Protein AF-A0A9E4H3H2-F1 (afdb_monomer)

pLDDT: mean 81.2, std 9.46, range [53.16, 94.19]

Foldseek 3Di:
DVVCVVVVADADPLVVVLLVCLVVVVVVVDVSSPDDSVVNVVNVVVVVVVVVVVVCCVPPVDPAQFDPDDPVVVVVVVVLVQPPPRNHPDRVVLVDPVNCPDPLNVCCVVVVVVVCSVLVVQADDDPPDPSNVVSVVVVVVVVVCCVPPPSSVSRDD

Secondary structure (DSSP, 8-state):
-HHHHHTT----HHHHHHHHHHHTTGGGT-GGG-S-GGGGHHHHHHHHHHHHHHHHHHHHT-S-S-----HHHHHHHHHTT-TTBTTBSS-GGG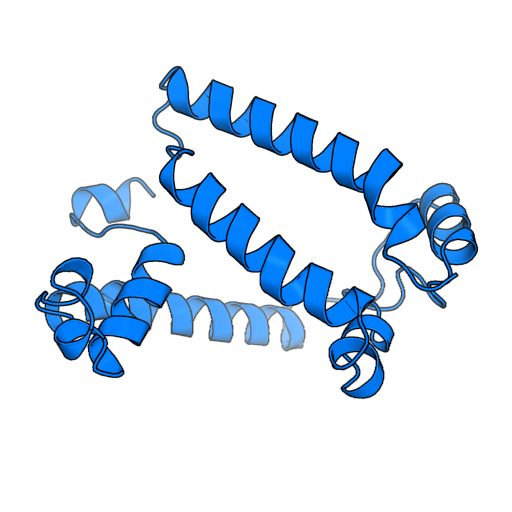GSHHHHHSHHHHIIIIIIHHHHHHHHHH----SS-HHHHHHHHHHHHHHHHIIIIIHHHHS--

Mean predicted aligned error: 8.48 Å

Sequence (157 aa):
MFLLLIFGKEFGFSANLRTMCAIGGGGQLSDFFKFDWKSQVWNLVFAVGAIMGGYIAHEYMMPSEKIALNPKTIEELENYGTHNAGDQYLPPEMFTREFLSTWQGLVIMIGGGFLIGFGTRYAGLSNLQWPSLLAVIGFFIGGLITTYFILPFLLPG

Structure (mmCIF, N/CA/C/O backbone):
data_AF-A0A9E4H3H2-F1
#
_entry.id   AF-A0A9E4H3H2-F1
#
loop_
_atom_site.group_PDB
_atom_site.id
_atom_site.type_symbol
_atom_site.label_atom_id
_atom_site.label_alt_id
_atom_site.label_comp_id
_atom_site.label_asym_id
_atom_site.label_entity_id
_atom_site.label_seq_id
_atom_site.pdbx_PDB_ins_code
_atom_site.Cartn_x
_atom_site.Cartn_y
_atom_site.Cartn_z
_atom_site.occupancy
_atom_site.B_iso_or_equiv
_atom_site.auth_seq_id
_atom_site.auth_comp_id
_atom_site.auth_asym_id
_atom_site.auth_atom_id
_atom_site.pdbx_PDB_model_num
ATOM 1 N N . MET A 1 1 ? -20.111 4.687 -1.108 1.00 56.16 1 MET A N 1
ATOM 2 C CA . MET A 1 1 ? -19.685 5.102 0.251 1.00 56.16 1 MET A CA 1
ATOM 3 C C . MET A 1 1 ? -20.829 5.653 1.095 1.00 56.16 1 MET A C 1
ATOM 5 O O . MET A 1 1 ? -20.975 5.198 2.217 1.00 56.16 1 MET A O 1
ATOM 9 N N . PHE A 1 2 ? -21.675 6.546 0.568 1.00 59.25 2 PHE A N 1
ATOM 10 C CA . PHE A 1 2 ? -22.803 7.140 1.307 1.00 59.25 2 PHE A CA 1
ATOM 11 C C . PHE A 1 2 ? -23.728 6.121 2.006 1.00 59.25 2 PHE A C 1
ATOM 13 O O . PHE A 1 2 ? -24.011 6.263 3.189 1.00 59.25 2 PHE A O 1
ATOM 20 N N . LEU A 1 3 ? -24.111 5.036 1.320 1.00 60.31 3 LEU A N 1
ATOM 21 C CA . LEU A 1 3 ? -24.930 3.972 1.919 1.00 60.31 3 LEU A CA 1
ATOM 22 C C . LEU A 1 3 ? -24.240 3.291 3.115 1.00 60.31 3 LEU A C 1
ATOM 24 O O . LEU A 1 3 ? -24.882 3.032 4.120 1.00 60.31 3 LEU A O 1
ATOM 28 N N . LEU A 1 4 ? -22.926 3.051 3.049 1.00 61.09 4 LEU A N 1
ATOM 29 C CA . LEU A 1 4 ? -22.169 2.421 4.141 1.00 61.09 4 LEU A CA 1
ATOM 30 C C . LEU A 1 4 ? -22.038 3.341 5.362 1.00 61.09 4 LEU A C 1
ATOM 32 O O . LEU A 1 4 ? -22.124 2.863 6.491 1.00 61.09 4 LEU A O 1
ATOM 36 N N . LEU A 1 5 ? -21.904 4.652 5.128 1.00 61.97 5 LEU A N 1
ATOM 37 C CA . LEU A 1 5 ? -21.885 5.667 6.185 1.00 61.97 5 LEU A CA 1
ATOM 38 C C . LEU A 1 5 ? -23.234 5.751 6.913 1.00 61.97 5 LEU A C 1
ATOM 40 O O . LEU A 1 5 ? -23.249 5.854 8.135 1.00 61.97 5 LEU A O 1
ATOM 44 N N . ILE A 1 6 ? -24.358 5.629 6.193 1.00 63.28 6 ILE A N 1
ATOM 45 C CA . ILE A 1 6 ? -25.704 5.570 6.797 1.00 63.28 6 ILE A CA 1
ATOM 46 C C . ILE A 1 6 ? -25.862 4.339 7.698 1.00 63.28 6 ILE A C 1
ATOM 48 O O . ILE A 1 6 ? -26.474 4.425 8.758 1.00 63.28 6 ILE A O 1
ATOM 52 N N . PHE A 1 7 ? -25.271 3.204 7.319 1.00 66.44 7 PHE A N 1
ATOM 53 C CA . PHE A 1 7 ? -25.267 1.994 8.146 1.00 66.44 7 PHE A CA 1
ATOM 54 C C . PHE A 1 7 ? -24.204 2.006 9.259 1.00 66.44 7 PHE A C 1
ATOM 56 O O . PHE A 1 7 ? -24.021 0.987 9.926 1.00 66.44 7 PHE A O 1
ATOM 63 N N . GLY A 1 8 ? -23.498 3.127 9.464 1.00 60.81 8 GLY A N 1
ATOM 64 C CA . GLY A 1 8 ? -22.478 3.274 10.505 1.00 60.81 8 GLY A CA 1
ATOM 65 C C . GLY A 1 8 ? -21.276 2.345 10.325 1.00 60.81 8 GLY A C 1
ATOM 66 O O . GLY A 1 8 ? -20.586 2.039 11.295 1.00 60.81 8 GLY A O 1
ATOM 67 N N . LYS A 1 9 ? -21.041 1.849 9.104 1.00 63.78 9 LYS A N 1
ATOM 68 C CA . LYS A 1 9 ? -19.962 0.900 8.826 1.00 63.78 9 LYS A CA 1
ATOM 69 C C . LYS A 1 9 ? -18.774 1.630 8.221 1.00 63.78 9 LYS A C 1
ATOM 71 O O . LYS A 1 9 ? -18.878 2.224 7.147 1.00 63.78 9 LYS A O 1
ATOM 76 N N . GLU A 1 10 ? -17.643 1.578 8.917 1.00 62.03 10 GLU A N 1
ATOM 77 C CA . GLU A 1 10 ? -16.396 2.158 8.427 1.00 62.03 10 GLU A CA 1
ATOM 78 C C . GLU A 1 10 ? -15.892 1.378 7.212 1.00 62.03 10 GLU A C 1
ATOM 80 O O . GLU A 1 10 ? -15.741 0.163 7.245 1.00 62.03 10 GLU A O 1
ATOM 85 N N . PHE A 1 11 ? -15.625 2.084 6.117 1.00 65.69 11 PHE A N 1
ATOM 86 C CA . PHE A 1 11 ? -15.008 1.507 4.931 1.00 65.69 11 PHE A CA 1
ATOM 87 C C . PHE A 1 11 ? -13.502 1.760 4.992 1.00 65.69 11 PHE A C 1
ATOM 89 O O . PHE A 1 11 ? -13.065 2.902 4.850 1.00 65.69 11 PHE A O 1
ATOM 96 N N . GLY A 1 12 ? -12.700 0.715 5.197 1.00 68.31 12 GLY A N 1
ATOM 97 C CA . GLY A 1 12 ? -11.248 0.872 5.228 1.00 68.31 12 GLY A CA 1
ATOM 98 C C . GLY A 1 12 ? -10.479 -0.444 5.241 1.00 68.31 12 GLY A C 1
ATOM 99 O O . GLY A 1 12 ? -10.673 -1.284 6.116 1.00 68.31 12 GLY A O 1
ATOM 100 N N . PHE A 1 13 ? -9.539 -0.596 4.304 1.00 72.69 13 PHE A N 1
ATOM 101 C CA . PHE A 1 13 ? -8.610 -1.731 4.284 1.00 72.69 13 PHE A CA 1
ATOM 102 C C . PHE A 1 13 ? -7.640 -1.720 5.479 1.00 72.69 13 PHE A C 1
ATOM 104 O O . PHE A 1 13 ? -7.300 -2.778 6.003 1.00 72.69 13 PHE A O 1
ATOM 111 N N . SER A 1 14 ? -7.250 -0.547 5.987 1.00 77.06 14 SER A N 1
ATOM 112 C CA . SER A 1 14 ? -6.403 -0.427 7.186 1.00 77.06 14 SER A CA 1
ATOM 113 C C . SER A 1 14 ? -7.090 -0.956 8.455 1.00 77.06 14 SER A C 1
ATOM 115 O O . SER A 1 14 ? -6.446 -1.581 9.300 1.00 77.06 14 SER A O 1
ATOM 117 N N . ALA A 1 15 ? -8.413 -0.791 8.568 1.00 79.00 15 ALA A N 1
ATOM 118 C CA . ALA A 1 15 ? -9.201 -1.354 9.663 1.00 79.00 15 ALA A CA 1
ATOM 119 C C . ALA A 1 15 ? -9.216 -2.895 9.639 1.00 79.00 15 ALA A C 1
ATOM 121 O O . ALA A 1 15 ? -9.245 -3.524 10.702 1.00 79.00 15 ALA A O 1
ATOM 122 N N . ASN A 1 16 ? -9.122 -3.507 8.452 1.00 83.81 16 ASN A N 1
ATOM 123 C CA . ASN A 1 16 ? -8.981 -4.958 8.312 1.00 83.81 16 ASN A CA 1
ATOM 124 C C . ASN A 1 16 ? -7.644 -5.455 8.846 1.00 83.81 16 ASN A C 1
ATOM 126 O O . ASN A 1 16 ? -7.631 -6.406 9.622 1.00 83.81 16 ASN A O 1
ATOM 130 N N . LEU A 1 17 ? -6.543 -4.770 8.522 1.00 84.19 17 LEU A N 1
ATOM 131 C CA . LEU A 1 17 ? -5.218 -5.112 9.048 1.00 84.19 17 LEU A CA 1
ATOM 132 C C . LEU A 1 17 ? -5.187 -5.018 10.580 1.00 84.19 17 LEU A C 1
ATOM 134 O O . LEU A 1 17 ? -4.729 -5.944 11.245 1.00 84.19 17 LEU A O 1
ATOM 138 N N . ARG A 1 18 ? -5.767 -3.958 11.164 1.00 85.31 18 ARG A N 1
ATOM 139 C CA . ARG A 1 18 ? -5.894 -3.833 12.628 1.00 85.31 18 ARG A CA 1
ATOM 140 C C . ARG A 1 18 ? -6.702 -4.985 13.239 1.00 85.31 18 ARG A C 1
ATOM 142 O O . ARG A 1 18 ? -6.312 -5.521 14.272 1.00 85.31 18 ARG A O 1
ATOM 149 N N . THR A 1 19 ? -7.817 -5.357 12.610 1.00 87.19 19 THR A N 1
ATOM 150 C CA . THR A 1 19 ? -8.676 -6.473 13.044 1.00 87.19 19 THR A CA 1
ATO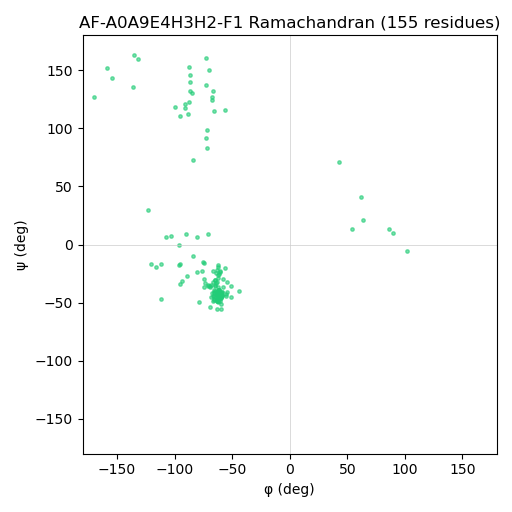M 151 C C . THR A 1 19 ? -7.936 -7.808 12.971 1.00 87.19 19 THR A C 1
ATOM 153 O O . THR A 1 19 ? -7.985 -8.576 13.928 1.00 87.19 19 THR A O 1
ATOM 156 N N . MET A 1 20 ? -7.182 -8.059 11.899 1.00 87.62 20 MET A N 1
ATOM 157 C CA . MET A 1 20 ? -6.339 -9.252 11.766 1.00 87.62 20 MET A CA 1
ATOM 158 C C . MET A 1 20 ? -5.263 -9.313 12.858 1.00 87.62 20 MET A C 1
ATOM 160 O O . MET A 1 20 ? -5.103 -10.355 13.490 1.00 87.62 20 MET A O 1
ATOM 164 N N . CYS A 1 21 ? -4.594 -8.193 13.155 1.00 86.81 21 CYS A N 1
ATOM 165 C CA . CYS A 1 21 ? -3.634 -8.115 14.261 1.00 86.81 21 CYS A CA 1
ATOM 166 C C . CYS A 1 21 ? -4.289 -8.385 15.627 1.00 86.81 21 CYS A C 1
ATOM 168 O O . CYS A 1 21 ? -3.694 -9.058 16.467 1.00 86.81 21 CYS A O 1
ATOM 170 N N . ALA A 1 22 ? -5.514 -7.901 15.859 1.00 89.38 22 ALA A N 1
ATOM 171 C CA . ALA A 1 22 ? -6.248 -8.158 17.098 1.00 89.38 22 ALA A CA 1
ATOM 172 C C . ALA A 1 22 ? -6.644 -9.640 17.245 1.00 89.38 22 ALA A C 1
ATOM 174 O O . ALA A 1 22 ? -6.473 -10.211 18.322 1.00 89.38 22 ALA A O 1
ATOM 175 N N . ILE A 1 23 ? -7.095 -10.279 16.156 1.00 90.00 23 ILE A N 1
ATOM 176 C CA . ILE A 1 23 ? -7.391 -11.722 16.104 1.00 90.00 23 ILE A CA 1
ATOM 177 C C . ILE A 1 23 ? -6.125 -12.547 16.369 1.00 90.00 23 ILE A C 1
ATOM 179 O O . ILE A 1 23 ? -6.170 -13.512 17.127 1.00 90.00 23 ILE A O 1
ATOM 183 N N . GLY A 1 24 ? -4.987 -12.136 15.801 1.00 89.81 24 GLY A N 1
ATOM 184 C CA . GLY A 1 24 ? -3.682 -12.779 15.983 1.00 89.81 24 GLY A CA 1
ATOM 185 C C . GLY A 1 24 ? -3.047 -12.598 17.368 1.00 89.81 24 GLY A C 1
ATOM 186 O O . GLY A 1 24 ? -1.879 -12.932 17.541 1.00 89.81 24 GLY A O 1
ATOM 187 N N . GLY A 1 25 ? -3.773 -12.057 18.353 1.00 87.75 25 GLY A N 1
ATOM 188 C CA . GLY A 1 25 ? -3.281 -11.889 19.724 1.00 87.75 25 GLY A CA 1
ATOM 189 C C . GLY A 1 25 ? -2.566 -10.563 19.995 1.00 87.75 25 GLY A C 1
ATOM 190 O O . GLY A 1 25 ? -2.025 -10.378 21.084 1.00 87.75 25 GLY A O 1
ATOM 191 N N . GLY A 1 26 ? -2.614 -9.597 19.071 1.00 87.75 26 GLY A N 1
ATOM 192 C CA . GLY A 1 26 ? -2.003 -8.272 19.238 1.00 87.75 26 GLY A CA 1
ATOM 193 C C . GLY A 1 26 ? -2.483 -7.507 20.477 1.00 87.75 26 GLY A C 1
ATOM 194 O O . GLY A 1 26 ? -1.768 -6.640 20.978 1.00 87.75 26 GLY A O 1
ATOM 195 N N . GLY A 1 27 ? -3.646 -7.865 21.034 1.00 86.44 27 GLY A N 1
ATOM 196 C CA . GLY A 1 27 ? -4.139 -7.330 22.306 1.00 86.44 27 GLY A CA 1
ATOM 197 C C . GLY A 1 27 ? -3.242 -7.639 23.512 1.00 86.44 27 GLY A C 1
ATOM 198 O O . GLY A 1 27 ? -3.355 -6.963 24.528 1.00 86.44 27 GLY A O 1
ATOM 199 N N . GLN A 1 28 ? -2.330 -8.612 23.424 1.00 87.19 28 GLN A N 1
ATOM 200 C CA . GLN A 1 28 ? -1.315 -8.852 24.460 1.00 87.19 28 GLN A CA 1
ATOM 201 C C . GLN A 1 28 ? -0.115 -7.897 24.347 1.00 87.19 28 GLN A C 1
ATOM 203 O O . GLN A 1 28 ? 0.564 -7.655 25.339 1.00 87.19 28 GLN A O 1
ATOM 208 N N . LEU A 1 29 ? 0.134 -7.343 23.154 1.00 88.75 29 LEU A N 1
ATOM 209 C CA . LEU A 1 29 ? 1.284 -6.481 22.859 1.00 88.75 29 LEU A CA 1
ATOM 210 C C . LEU A 1 29 ? 0.966 -4.991 23.025 1.00 88.75 29 LEU A C 1
ATOM 212 O O . LEU A 1 29 ? 1.850 -4.206 23.359 1.00 88.75 29 LEU A O 1
ATOM 216 N N . SER A 1 30 ? -0.278 -4.577 22.768 1.00 90.06 30 SER A N 1
ATOM 217 C CA . SER A 1 30 ? -0.689 -3.176 22.884 1.00 90.06 30 SER A CA 1
ATOM 218 C C . SER A 1 30 ? -2.182 -3.034 23.160 1.00 90.06 30 SER A C 1
ATOM 220 O O . SER A 1 30 ? -3.009 -3.735 22.571 1.00 90.06 30 SER A O 1
ATOM 222 N N . ASP A 1 31 ? -2.534 -2.045 23.984 1.00 89.75 31 ASP A N 1
ATOM 223 C CA . ASP A 1 31 ? -3.924 -1.656 24.243 1.00 89.75 31 ASP A CA 1
ATOM 224 C C . ASP A 1 31 ? -4.651 -1.190 22.975 1.00 89.75 31 ASP A C 1
ATOM 226 O O . ASP A 1 31 ? -5.867 -1.330 22.878 1.00 89.75 31 ASP A O 1
ATOM 230 N N . PHE A 1 32 ? -3.919 -0.729 21.953 1.00 85.81 32 PHE A N 1
ATOM 231 C CA . PHE A 1 32 ? -4.493 -0.358 20.657 1.00 85.81 32 PHE A CA 1
ATOM 232 C C . PHE A 1 32 ? -5.256 -1.511 19.980 1.00 85.81 32 PHE A C 1
ATOM 234 O O . PHE A 1 32 ? -6.221 -1.276 19.251 1.00 85.81 32 PHE A O 1
ATOM 241 N N . PHE A 1 33 ? -4.849 -2.760 20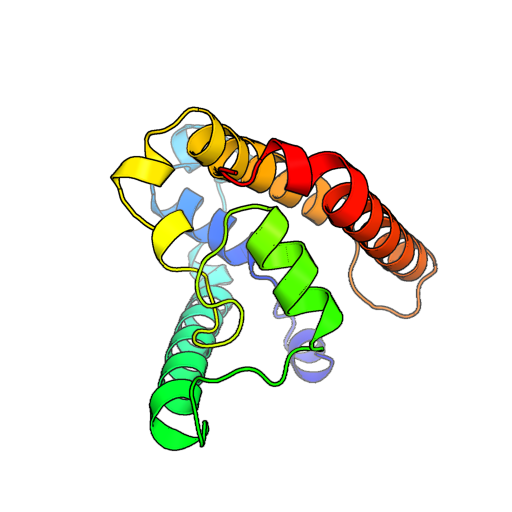.227 1.00 86.94 33 PHE A N 1
ATOM 242 C CA . PHE A 1 33 ? -5.494 -3.954 19.675 1.00 86.94 33 PHE A CA 1
ATOM 243 C C . PHE A 1 33 ? -6.509 -4.594 20.634 1.00 86.94 33 PHE A C 1
ATOM 245 O O . PHE A 1 33 ? -7.145 -5.584 20.273 1.00 86.94 33 PHE A O 1
ATOM 252 N N . LYS A 1 34 ? -6.698 -4.040 21.840 1.00 87.50 34 LYS A N 1
ATOM 253 C CA . LYS A 1 34 ? -7.698 -4.509 22.810 1.00 87.50 34 LYS A CA 1
ATOM 254 C C . LYS A 1 34 ? -9.068 -3.899 22.506 1.00 87.50 34 LYS A C 1
ATOM 256 O O . LYS A 1 34 ? -9.552 -3.023 23.217 1.00 87.50 34 LYS A O 1
ATOM 261 N N . PHE A 1 35 ? -9.703 -4.373 21.442 1.00 87.88 35 PHE A N 1
ATOM 262 C CA . PHE A 1 35 ? -11.078 -4.015 21.094 1.00 87.88 35 PHE A CA 1
ATOM 263 C C . PHE A 1 35 ? -11.875 -5.258 20.697 1.00 87.88 35 PHE A C 1
ATOM 265 O O . PHE A 1 35 ? -11.305 -6.304 20.378 1.00 87.88 35 PHE A O 1
ATOM 272 N N . ASP A 1 36 ? -13.204 -5.149 20.700 1.00 86.88 36 ASP A N 1
ATOM 273 C CA . ASP A 1 36 ? -14.064 -6.232 20.231 1.00 86.88 36 ASP A CA 1
ATOM 274 C C . ASP A 1 36 ? -13.985 -6.348 18.703 1.00 86.88 36 ASP A C 1
ATOM 276 O O . ASP A 1 36 ? -14.721 -5.691 17.963 1.00 86.88 36 ASP A O 1
ATOM 280 N N . TRP A 1 37 ? -13.073 -7.188 18.218 1.00 86.19 37 TRP A N 1
ATOM 281 C CA . TRP A 1 37 ? -12.889 -7.443 16.791 1.00 86.19 37 TRP A CA 1
ATOM 282 C C . TRP A 1 37 ? -14.143 -8.031 16.130 1.00 86.19 37 TRP A C 1
ATOM 284 O O . TRP A 1 37 ? -14.324 -7.857 14.923 1.00 86.19 37 TRP A O 1
ATOM 294 N N . LYS A 1 38 ? -15.049 -8.667 16.891 1.00 86.31 38 LYS A N 1
ATOM 295 C CA . LYS A 1 38 ? -16.302 -9.214 16.345 1.00 86.31 38 LYS A CA 1
ATOM 296 C C . LYS A 1 38 ? -17.218 -8.108 15.825 1.00 86.31 38 LYS A C 1
ATOM 298 O O . LYS A 1 38 ? -17.906 -8.304 14.825 1.00 86.31 38 LYS A O 1
ATOM 303 N N . SER A 1 39 ? -17.150 -6.918 16.426 1.00 84.81 39 SER A N 1
ATOM 304 C CA . SER A 1 39 ? -17.842 -5.721 15.927 1.00 84.81 39 SER A CA 1
ATOM 305 C C . SER A 1 39 ? -17.362 -5.279 14.533 1.00 84.81 39 SER A C 1
ATOM 307 O O . SER A 1 39 ? -18.084 -4.582 13.825 1.00 84.81 39 SER A O 1
ATOM 309 N N . GLN A 1 40 ? -16.170 -5.717 14.107 1.00 83.88 40 GLN A N 1
ATOM 310 C CA . GLN A 1 40 ? -15.535 -5.349 12.837 1.00 83.88 40 GLN A CA 1
ATOM 311 C C . GLN A 1 40 ? -15.623 -6.449 11.766 1.00 83.88 40 GLN A C 1
ATOM 313 O O . GLN A 1 40 ? -15.051 -6.299 10.686 1.00 83.88 40 GLN A O 1
ATOM 318 N N . VAL A 1 41 ? -16.369 -7.539 12.009 1.00 85.56 41 VAL A N 1
ATOM 319 C CA . VAL A 1 41 ? -16.519 -8.668 11.061 1.00 85.56 41 VAL A CA 1
ATOM 320 C C . VAL A 1 41 ? -17.002 -8.212 9.686 1.00 85.56 41 VAL A C 1
ATOM 322 O O . VAL A 1 41 ? -16.595 -8.773 8.672 1.00 85.56 41 VAL A O 1
ATOM 325 N N . TRP A 1 42 ? -17.817 -7.158 9.628 1.00 83.75 42 TRP A N 1
ATOM 326 C CA . TRP A 1 42 ? -18.254 -6.585 8.358 1.00 83.75 42 TRP A CA 1
ATOM 327 C C . TRP A 1 42 ? -17.092 -6.198 7.437 1.00 83.75 42 TRP A C 1
ATOM 329 O O . TRP A 1 42 ? -17.155 -6.458 6.237 1.00 83.75 42 TRP A O 1
ATOM 339 N N . ASN A 1 43 ? -16.028 -5.616 7.987 1.00 82.44 43 ASN A N 1
ATOM 340 C CA . ASN A 1 43 ? -14.892 -5.164 7.190 1.00 82.44 43 ASN A CA 1
ATOM 341 C C . ASN A 1 43 ? -14.130 -6.362 6.606 1.00 82.44 43 ASN A C 1
ATOM 343 O O . ASN A 1 43 ? -13.679 -6.298 5.460 1.00 82.44 43 ASN A O 1
ATOM 347 N N . LEU A 1 44 ? -14.061 -7.473 7.353 1.00 84.06 44 LEU A N 1
ATOM 348 C CA . LEU A 1 44 ? -13.450 -8.722 6.896 1.00 84.06 44 LEU A CA 1
ATOM 349 C C . LEU A 1 44 ? -14.273 -9.366 5.777 1.00 84.06 44 LEU A C 1
ATOM 351 O O . LEU A 1 44 ? -13.711 -9.754 4.756 1.00 84.06 44 LEU A O 1
ATOM 355 N N . VAL A 1 45 ? -15.601 -9.427 5.929 1.00 87.88 45 VAL A N 1
ATOM 356 C CA . VAL A 1 45 ? -16.504 -9.917 4.871 1.00 87.88 45 VAL A CA 1
ATOM 357 C C . VAL A 1 45 ? -16.361 -9.062 3.613 1.00 87.88 45 VAL A C 1
ATOM 359 O O . VAL A 1 45 ? -16.273 -9.600 2.512 1.00 87.88 45 VAL A O 1
ATOM 362 N N . PHE A 1 46 ? -16.271 -7.741 3.771 1.00 84.62 46 PHE A N 1
ATOM 363 C CA . PHE A 1 46 ? -16.011 -6.831 2.662 1.00 84.62 46 PHE A CA 1
ATOM 364 C C . PHE A 1 46 ? -14.660 -7.113 1.983 1.00 84.62 46 PHE A C 1
ATOM 366 O O . PHE A 1 46 ? -14.611 -7.187 0.758 1.00 84.62 46 PHE A O 1
ATOM 373 N N . ALA A 1 47 ? -13.582 -7.317 2.749 1.00 86.50 47 ALA A N 1
ATOM 374 C CA . ALA A 1 47 ? -12.267 -7.646 2.195 1.00 86.50 47 ALA A CA 1
ATOM 375 C C . ALA A 1 47 ? -12.296 -8.944 1.379 1.00 8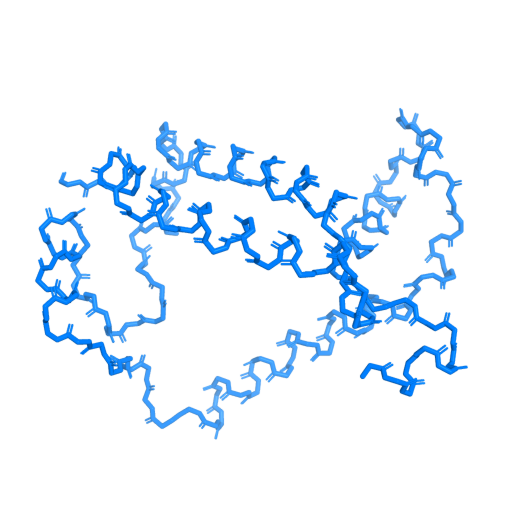6.50 47 ALA A C 1
ATOM 377 O O . ALA A 1 47 ? -11.802 -8.977 0.255 1.00 86.50 47 ALA A O 1
ATOM 378 N N . VAL A 1 48 ? -12.921 -9.995 1.917 1.00 89.69 48 VAL A N 1
ATOM 379 C CA . VAL A 1 48 ? -13.079 -11.278 1.217 1.00 89.69 48 VAL A CA 1
ATOM 380 C C . VAL A 1 48 ? -13.931 -11.104 -0.040 1.00 89.69 48 VAL A C 1
ATOM 382 O O . VAL A 1 48 ? -13.566 -11.602 -1.101 1.00 89.69 48 VAL A O 1
ATOM 385 N N . GLY A 1 49 ? -15.024 -10.341 0.042 1.00 89.94 49 GLY A N 1
ATOM 386 C CA . GLY A 1 49 ? -15.851 -9.990 -1.113 1.00 89.94 49 GLY A CA 1
ATOM 387 C C . GLY A 1 49 ? -15.072 -9.252 -2.203 1.00 89.94 49 GLY A C 1
ATOM 388 O O . GLY A 1 49 ? -15.230 -9.571 -3.378 1.00 89.94 49 GLY A O 1
ATOM 389 N N . ALA A 1 50 ? -14.192 -8.320 -1.830 1.00 88.88 50 ALA A N 1
ATOM 390 C CA . ALA A 1 50 ? -13.331 -7.607 -2.771 1.00 88.88 50 ALA A CA 1
ATOM 391 C C . ALA A 1 50 ? -12.315 -8.541 -3.448 1.00 88.88 50 ALA A C 1
ATOM 393 O O . ALA A 1 50 ? -12.126 -8.446 -4.659 1.00 88.88 50 ALA A O 1
ATOM 394 N N . ILE A 1 51 ? -11.713 -9.475 -2.700 1.00 90.69 51 ILE A N 1
ATOM 395 C CA . ILE A 1 51 ? -10.798 -10.490 -3.252 1.00 90.69 51 ILE A CA 1
ATOM 396 C C . ILE A 1 51 ? -11.536 -11.394 -4.247 1.00 90.69 51 ILE A C 1
ATOM 398 O O . ILE A 1 51 ? -11.075 -11.574 -5.372 1.00 90.69 51 ILE A O 1
ATOM 402 N N . MET A 1 52 ? -12.705 -11.920 -3.866 1.00 94.19 52 MET A N 1
ATOM 403 C CA . MET A 1 52 ? -13.516 -12.763 -4.754 1.00 94.19 52 MET A CA 1
ATOM 404 C C . MET A 1 52 ? -13.987 -11.997 -5.992 1.00 94.19 52 MET A C 1
ATOM 406 O O . MET A 1 52 ? -13.937 -12.529 -7.095 1.00 94.19 52 MET A O 1
ATOM 410 N N . GLY A 1 53 ? -14.406 -10.740 -5.829 1.00 92.62 53 GLY A N 1
ATOM 411 C CA . GLY A 1 53 ? -14.789 -9.876 -6.944 1.00 92.62 53 GLY A CA 1
ATOM 412 C C . GLY A 1 53 ? -13.630 -9.626 -7.909 1.00 92.62 53 GLY A C 1
ATOM 413 O O . GLY A 1 53 ? -13.825 -9.712 -9.117 1.00 92.62 53 GLY A O 1
ATOM 414 N N . GLY A 1 54 ? -12.421 -9.392 -7.387 1.00 90.00 54 GLY A N 1
ATOM 415 C CA . GLY A 1 54 ? -11.206 -9.269 -8.194 1.00 90.00 54 GLY A CA 1
ATOM 416 C C . GLY A 1 54 ? -10.883 -10.546 -8.970 1.00 90.00 54 GLY A C 1
ATOM 417 O O . GLY A 1 54 ? -10.594 -10.474 -10.160 1.00 90.00 54 GLY A O 1
ATOM 418 N N . TYR A 1 55 ? -11.012 -11.713 -8.334 1.00 91.31 55 TYR A N 1
ATOM 419 C CA . TYR A 1 55 ? -10.820 -13.007 -8.995 1.00 91.31 55 TYR A CA 1
ATOM 420 C C . TYR A 1 55 ? -11.840 -13.251 -10.119 1.00 91.31 55 TYR A C 1
ATOM 422 O O . TYR A 1 55 ? -11.464 -13.615 -11.229 1.00 91.31 55 TYR A O 1
ATOM 430 N N . ILE A 1 56 ? -13.127 -12.993 -9.865 1.00 93.50 56 ILE A N 1
ATOM 431 C CA . ILE A 1 56 ? -14.178 -13.134 -10.885 1.00 93.50 56 ILE A CA 1
ATOM 432 C C . ILE A 1 56 ? -13.938 -12.161 -12.045 1.00 93.50 56 ILE A C 1
ATOM 434 O O . ILE A 1 56 ? -14.077 -12.543 -13.205 1.00 93.50 56 ILE A O 1
ATOM 438 N N . ALA A 1 57 ? -13.563 -10.913 -11.752 1.00 90.25 57 ALA A N 1
ATOM 439 C CA . ALA A 1 57 ? -13.247 -9.934 -12.785 1.00 90.25 57 ALA A CA 1
ATOM 440 C C . ALA A 1 57 ? -12.057 -10.385 -13.643 1.00 90.25 57 ALA A C 1
ATOM 442 O O . ALA A 1 57 ? -12.117 -10.269 -14.865 1.00 90.25 57 ALA A O 1
ATOM 443 N N . HIS A 1 58 ? -11.019 -10.941 -13.015 1.00 86.25 58 HIS A N 1
ATOM 444 C CA . HIS A 1 58 ? -9.852 -11.464 -13.715 1.00 86.25 58 HIS A CA 1
ATOM 445 C C . HIS A 1 58 ? -10.206 -12.599 -14.677 1.00 86.25 58 HIS A C 1
ATOM 447 O O . HIS A 1 58 ? -9.817 -12.549 -15.837 1.00 86.25 58 HIS A O 1
ATOM 453 N N . GLU A 1 59 ? -1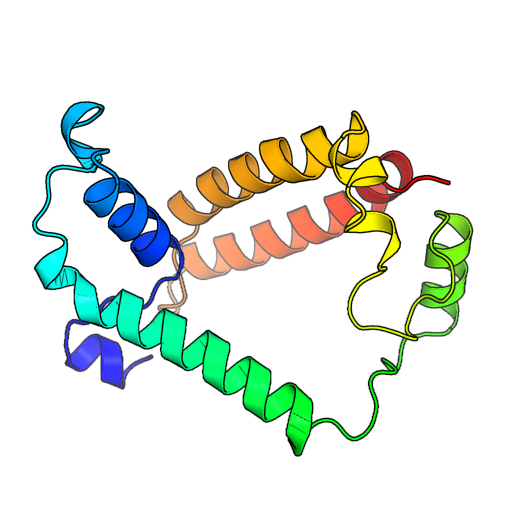0.974 -13.586 -14.214 1.00 88.88 59 GLU A N 1
ATOM 454 C CA . GLU A 1 59 ? -11.292 -14.781 -15.003 1.00 88.88 59 G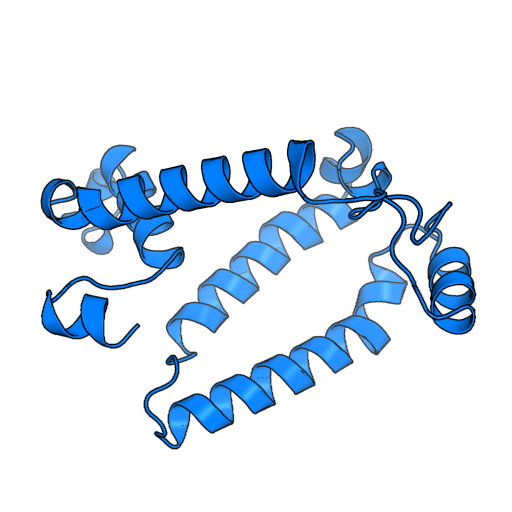LU A CA 1
ATOM 455 C C . GLU A 1 59 ? -12.328 -14.519 -16.110 1.00 88.88 59 GLU A C 1
ATOM 457 O O . GLU A 1 59 ? -12.238 -15.089 -17.194 1.00 88.88 59 GLU A O 1
ATOM 462 N N . TYR A 1 60 ? -13.328 -13.664 -15.853 1.00 89.56 60 TYR A N 1
ATOM 463 C CA . TYR A 1 60 ? -14.507 -13.552 -16.727 1.00 89.56 60 TYR A CA 1
ATOM 464 C C . TYR A 1 60 ? -14.681 -12.195 -17.416 1.00 89.56 60 TYR A C 1
ATOM 466 O O . TYR A 1 60 ? -15.448 -12.107 -18.375 1.00 89.56 60 TYR A O 1
ATOM 474 N N . MET A 1 61 ? -14.046 -11.123 -16.929 1.00 87.06 61 MET A N 1
ATOM 475 C CA . MET A 1 61 ? -14.289 -9.760 -17.432 1.00 87.06 61 MET A CA 1
ATOM 476 C C . MET A 1 61 ? -13.104 -9.160 -18.190 1.00 87.06 61 MET A C 1
ATOM 478 O O . MET A 1 61 ? -13.297 -8.176 -18.907 1.00 87.06 61 MET A O 1
ATOM 482 N N . MET A 1 62 ? -11.897 -9.715 -18.056 1.00 82.56 62 MET A N 1
ATOM 483 C CA . MET A 1 62 ? -10.715 -9.194 -18.742 1.00 82.56 62 MET A CA 1
ATOM 484 C C . MET A 1 62 ? -10.519 -9.878 -20.105 1.00 82.56 62 MET A C 1
ATOM 486 O O . MET A 1 62 ? -10.361 -11.093 -20.158 1.00 82.56 62 MET A O 1
ATOM 490 N N . PRO A 1 63 ? -10.514 -9.125 -21.223 1.00 76.94 63 PRO A N 1
ATOM 491 C CA . PRO A 1 63 ? -10.346 -9.697 -22.562 1.00 76.94 63 PRO A CA 1
ATOM 492 C C . PRO A 1 63 ? -8.893 -10.087 -22.879 1.00 76.94 63 PRO A C 1
ATOM 494 O O . PRO A 1 63 ? -8.659 -10.913 -23.758 1.00 76.94 63 PRO A O 1
ATOM 497 N N . SER A 1 64 ? -7.916 -9.488 -22.193 1.00 76.94 64 SER A N 1
ATOM 498 C CA . SER A 1 64 ? -6.501 -9.857 -22.263 1.00 76.94 64 SER A CA 1
ATOM 499 C C . SER A 1 64 ? -5.759 -9.368 -21.024 1.00 76.94 64 SER A C 1
ATOM 501 O O . SER A 1 64 ? -6.097 -8.313 -20.493 1.00 76.94 64 SER A O 1
ATOM 503 N N . GLU A 1 65 ? -4.690 -10.064 -20.640 1.00 72.31 65 GLU A N 1
ATOM 504 C CA . GLU A 1 65 ? -3.785 -9.627 -19.565 1.00 72.31 65 GLU A CA 1
ATOM 505 C C . GLU A 1 65 ? -2.861 -8.471 -19.982 1.00 72.31 65 GLU A C 1
ATOM 507 O O . GLU A 1 65 ? -2.309 -7.781 -19.126 1.00 72.31 65 GLU A O 1
ATOM 512 N N . LYS A 1 66 ? -2.732 -8.221 -21.295 1.00 77.44 66 LYS A N 1
ATOM 513 C CA . LYS A 1 66 ? -1.898 -7.137 -21.813 1.00 77.44 66 LYS A CA 1
ATOM 514 C C . LYS A 1 66 ? -2.475 -5.777 -21.446 1.00 77.44 66 LYS A C 1
ATOM 516 O O . LYS A 1 66 ? -3.602 -5.437 -21.818 1.00 77.44 66 LYS A O 1
ATOM 521 N N . ILE A 1 67 ? -1.661 -4.966 -20.785 1.00 80.81 67 ILE A N 1
ATOM 522 C CA . ILE A 1 67 ? -1.969 -3.572 -20.498 1.00 80.81 67 ILE A CA 1
ATOM 523 C C . ILE A 1 67 ? -1.560 -2.725 -21.701 1.00 80.81 67 ILE A C 1
ATOM 525 O O . ILE A 1 67 ? -0.428 -2.783 -22.177 1.00 80.81 67 ILE A O 1
ATOM 529 N N . ALA A 1 68 ? -2.471 -1.868 -22.159 1.00 82.69 68 ALA A N 1
ATOM 530 C CA . ALA A 1 68 ? -2.164 -0.844 -23.149 1.00 82.69 68 ALA A CA 1
ATOM 531 C C . ALA A 1 68 ? -1.299 0.270 -22.524 1.00 82.69 68 ALA A C 1
ATOM 533 O O . ALA A 1 68 ? -1.814 1.297 -22.077 1.00 82.69 68 ALA A O 1
ATOM 534 N N . LEU A 1 69 ? 0.016 0.051 -22.464 1.00 83.88 69 LEU A N 1
ATOM 535 C CA . LEU A 1 69 ? 0.994 1.045 -22.018 1.00 83.88 69 LEU A CA 1
ATOM 536 C C . LEU A 1 69 ? 1.457 1.934 -23.177 1.00 83.88 69 LEU A C 1
ATOM 538 O O . LEU A 1 69 ? 1.464 1.537 -24.342 1.00 83.88 69 LEU A O 1
ATOM 542 N N . ASN A 1 70 ? 1.864 3.162 -22.850 1.00 87.62 70 ASN A N 1
ATOM 543 C CA . ASN A 1 70 ? 2.505 4.046 -23.817 1.00 87.62 70 ASN A CA 1
ATOM 544 C C . ASN A 1 70 ? 3.868 3.448 -24.216 1.00 87.62 70 ASN A C 1
ATOM 546 O O . ASN A 1 70 ? 4.639 3.115 -23.315 1.00 87.62 70 ASN A O 1
ATOM 550 N N . PRO A 1 71 ? 4.211 3.366 -25.516 1.00 85.69 71 PRO A N 1
ATOM 551 C CA . PRO A 1 71 ? 5.504 2.847 -25.964 1.00 85.69 71 PRO A CA 1
ATOM 552 C C . PRO A 1 71 ? 6.713 3.491 -25.275 1.00 85.69 71 PRO A C 1
ATOM 554 O O . PRO A 1 71 ? 7.666 2.793 -24.952 1.00 85.69 71 PRO A O 1
ATOM 557 N N . LYS A 1 72 ? 6.653 4.796 -24.967 1.00 87.06 72 LYS A N 1
ATOM 558 C CA . LYS A 1 72 ? 7.730 5.485 -24.232 1.00 87.06 72 LYS A CA 1
ATOM 559 C C . LYS A 1 72 ? 7.905 4.959 -22.808 1.00 87.06 72 LYS A C 1
ATOM 561 O O . LYS A 1 72 ? 9.017 4.877 -22.312 1.00 87.06 72 LYS A O 1
ATOM 566 N N . THR A 1 73 ? 6.803 4.599 -22.155 1.00 85.50 73 THR A N 1
ATOM 567 C CA . THR A 1 73 ? 6.827 4.026 -20.807 1.00 85.50 73 THR A CA 1
ATOM 568 C C . THR A 1 73 ? 7.391 2.611 -20.827 1.00 85.50 73 THR A C 1
ATOM 570 O O . THR A 1 73 ? 8.102 2.246 -19.903 1.00 85.50 73 THR A O 1
ATOM 573 N N . ILE A 1 74 ? 7.114 1.831 -21.877 1.00 85.38 74 ILE A N 1
ATOM 574 C CA . ILE A 1 74 ? 7.712 0.499 -22.059 1.00 85.38 74 ILE A CA 1
ATOM 575 C C . ILE A 1 74 ? 9.232 0.635 -22.204 1.00 85.38 74 ILE A C 1
ATOM 577 O O . ILE A 1 74 ? 9.964 -0.019 -21.474 1.00 85.38 74 ILE A O 1
ATOM 581 N N . GLU A 1 75 ? 9.697 1.549 -23.059 1.00 85.31 75 GLU A N 1
ATOM 582 C CA . GLU A 1 75 ? 11.128 1.818 -23.260 1.00 85.31 75 GLU A CA 1
ATOM 583 C C . GLU A 1 75 ? 11.829 2.267 -21.963 1.00 85.31 75 GLU A C 1
ATOM 585 O O . GLU A 1 75 ? 12.902 1.773 -21.623 1.00 85.31 75 GLU A O 1
ATOM 590 N N . GLU A 1 76 ? 11.224 3.176 -21.193 1.00 84.25 76 GLU A N 1
ATOM 591 C CA . GLU A 1 76 ? 11.764 3.608 -19.895 1.00 84.25 76 GLU A CA 1
ATOM 592 C C . GLU A 1 76 ? 11.819 2.464 -18.871 1.00 84.25 76 GLU A C 1
ATOM 594 O O . GLU A 1 76 ? 12.804 2.330 -18.148 1.00 84.25 76 GLU A O 1
ATOM 599 N N . LEU A 1 77 ? 10.787 1.621 -18.822 1.00 82.31 77 LEU A N 1
ATOM 600 C CA . LEU A 1 77 ? 10.715 0.476 -17.916 1.00 82.31 77 LEU A CA 1
ATOM 601 C C . LEU A 1 77 ? 11.720 -0.628 -18.286 1.00 82.31 77 LEU A C 1
ATOM 603 O O . LEU A 1 77 ? 12.321 -1.229 -17.391 1.00 82.31 77 LEU A O 1
ATOM 607 N N . GLU A 1 78 ? 11.955 -0.860 -19.577 1.00 82.31 78 GLU A N 1
ATOM 608 C CA . GLU A 1 78 ? 13.009 -1.759 -20.065 1.00 82.31 78 GLU A CA 1
ATOM 609 C C . GLU A 1 78 ? 14.404 -1.231 -19.710 1.00 82.31 78 GLU A C 1
ATOM 611 O O . GLU A 1 78 ? 15.251 -1.997 -19.248 1.00 82.31 78 GLU A O 1
ATOM 616 N N . ASN A 1 79 ? 14.626 0.085 -19.818 1.00 82.38 79 ASN A N 1
ATOM 617 C CA . ASN A 1 79 ? 15.869 0.729 -19.376 1.00 82.38 79 ASN A CA 1
ATOM 618 C C . ASN A 1 79 ? 16.100 0.619 -17.857 1.00 82.38 79 ASN A C 1
ATOM 620 O O . ASN A 1 79 ? 17.241 0.694 -17.405 1.00 82.38 79 ASN A O 1
ATOM 624 N N . TYR A 1 80 ? 15.036 0.445 -17.069 1.00 78.44 80 TYR A N 1
ATOM 625 C CA . TYR A 1 80 ? 15.107 0.195 -15.625 1.00 78.44 80 TYR A CA 1
ATOM 626 C C . TYR A 1 80 ? 15.186 -1.297 -15.261 1.00 78.44 80 TYR A C 1
ATOM 628 O O . TYR A 1 80 ? 15.086 -1.633 -14.082 1.00 78.44 80 TYR A O 1
ATOM 636 N N . GLY A 1 81 ? 15.361 -2.182 -16.251 1.00 74.75 81 GLY A N 1
ATOM 637 C CA . GLY A 1 81 ? 15.588 -3.616 -16.052 1.00 74.75 81 GLY A CA 1
ATOM 638 C C . GLY A 1 81 ? 14.325 -4.468 -15.911 1.00 74.75 81 GLY A C 1
ATOM 639 O O . GLY A 1 81 ? 14.403 -5.636 -15.532 1.00 74.75 81 GLY A O 1
ATOM 640 N N . THR A 1 82 ? 13.145 -3.926 -16.238 1.00 74.56 82 THR A N 1
ATOM 641 C CA . THR A 1 82 ? 11.917 -4.736 -16.315 1.00 74.56 82 THR A CA 1
ATOM 642 C C . THR A 1 82 ? 11.714 -5.267 -17.731 1.00 74.56 82 THR A C 1
ATOM 644 O O . THR A 1 82 ? 11.551 -4.508 -18.683 1.00 74.56 82 THR A O 1
ATOM 647 N N . HIS A 1 83 ? 11.729 -6.588 -17.886 1.00 72.12 83 HIS A N 1
ATOM 648 C CA . HIS A 1 83 ? 11.486 -7.234 -19.172 1.00 72.12 83 HIS A CA 1
ATOM 649 C C . HIS A 1 83 ? 9.979 -7.445 -19.387 1.00 72.12 83 HIS A C 1
ATOM 651 O O . HIS A 1 83 ? 9.265 -7.821 -18.463 1.00 72.12 83 HIS A O 1
ATOM 657 N N . ASN A 1 84 ? 9.490 -7.232 -20.615 1.00 70.38 84 ASN A N 1
ATOM 658 C CA . ASN A 1 84 ? 8.078 -7.421 -20.998 1.00 70.38 84 ASN A CA 1
ATOM 659 C C . ASN A 1 84 ? 7.083 -6.510 -20.248 1.00 70.38 84 ASN A C 1
ATOM 661 O O . ASN A 1 84 ? 5.987 -6.933 -19.862 1.00 70.38 84 ASN A O 1
ATOM 665 N N . ALA A 1 85 ? 7.447 -5.239 -20.049 1.00 74.75 85 ALA A N 1
ATOM 666 C CA . ALA A 1 85 ? 6.564 -4.255 -19.434 1.00 74.75 85 ALA A CA 1
ATOM 667 C C . ALA A 1 85 ? 5.230 -4.146 -20.203 1.00 74.75 85 ALA A C 1
ATOM 669 O O . ALA A 1 85 ? 5.184 -3.719 -21.356 1.00 74.75 85 ALA A O 1
ATOM 670 N N . GLY A 1 86 ? 4.130 -4.520 -19.543 1.00 73.94 86 GLY A N 1
ATOM 671 C CA . GLY A 1 86 ? 2.776 -4.465 -20.104 1.00 73.94 86 GLY A CA 1
ATOM 672 C C . GLY A 1 86 ? 2.203 -5.799 -20.583 1.00 73.94 86 GLY A C 1
ATOM 673 O O . GLY A 1 86 ? 1.021 -5.831 -20.918 1.00 73.94 86 GLY A O 1
ATOM 674 N N . ASP A 1 87 ? 2.965 -6.897 -20.574 1.00 78.00 87 ASP A N 1
ATOM 675 C CA . ASP A 1 87 ? 2.410 -8.230 -20.864 1.00 78.00 87 ASP A CA 1
ATOM 676 C C . ASP A 1 87 ? 1.577 -8.791 -19.704 1.00 78.00 87 ASP A C 1
ATOM 678 O O . ASP A 1 87 ? 0.618 -9.528 -19.932 1.00 78.00 87 ASP A O 1
ATOM 682 N N . GLN A 1 88 ? 1.919 -8.405 -18.474 1.00 76.56 88 GLN A N 1
ATOM 683 C CA . GLN A 1 88 ? 1.196 -8.743 -17.251 1.00 76.56 88 GLN A CA 1
ATOM 684 C C . GLN A 1 88 ? 0.973 -7.493 -16.396 1.00 76.56 88 GLN A C 1
ATOM 686 O O . GLN A 1 88 ? 1.691 -6.498 -16.515 1.00 76.56 88 GLN A O 1
ATOM 691 N N . TYR A 1 89 ? -0.007 -7.559 -15.490 1.00 76.00 89 TYR A N 1
ATOM 692 C CA . TYR A 1 89 ? -0.326 -6.459 -14.571 1.00 76.00 89 TYR A CA 1
ATOM 693 C C . TYR A 1 89 ? 0.801 -6.094 -13.611 1.00 76.00 89 TYR A C 1
ATOM 695 O O . TYR A 1 89 ? 0.895 -4.950 -13.164 1.00 76.00 89 TYR A O 1
ATOM 703 N N . LEU A 1 90 ? 1.629 -7.074 -13.271 1.00 78.06 90 LEU A N 1
ATOM 704 C CA . LEU A 1 90 ? 2.727 -6.942 -12.335 1.00 78.06 90 LEU A CA 1
ATOM 705 C C . LEU A 1 90 ? 3.944 -7.661 -12.922 1.00 78.06 90 LEU A C 1
ATOM 707 O O . LEU A 1 90 ? 3.777 -8.781 -13.402 1.00 78.06 90 LEU A O 1
ATOM 711 N N . PRO A 1 91 ? 5.145 -7.059 -12.874 1.00 77.50 91 PRO A N 1
ATOM 712 C CA . PRO A 1 91 ? 6.364 -7.720 -13.323 1.00 77.50 91 PRO A CA 1
ATOM 713 C C . PRO A 1 91 ? 6.661 -8.912 -12.399 1.00 77.50 91 PRO A C 1
ATOM 715 O O . PRO A 1 91 ? 6.887 -8.705 -11.197 1.00 77.50 91 PRO A O 1
ATOM 718 N N . PRO A 1 92 ? 6.621 -10.160 -12.900 1.00 76.94 92 PRO A N 1
ATOM 719 C CA . PRO A 1 92 ? 6.751 -11.352 -12.065 1.00 76.94 92 PRO A CA 1
ATOM 720 C C . PRO A 1 92 ? 8.103 -11.419 -11.345 1.00 76.94 92 PRO A C 1
ATOM 722 O O . PRO A 1 92 ? 8.186 -11.984 -10.252 1.00 76.94 92 PRO A O 1
ATOM 725 N N . GLU A 1 93 ? 9.139 -10.786 -11.895 1.00 78.56 93 GLU A N 1
ATOM 726 C CA . GLU A 1 93 ? 10.495 -10.724 -11.347 1.00 78.56 93 GLU A CA 1
ATOM 727 C C . GLU A 1 93 ? 10.513 -10.109 -9.941 1.00 78.56 93 GLU A C 1
ATOM 729 O O . GLU A 1 93 ? 11.227 -10.597 -9.061 1.00 78.56 93 GLU A O 1
ATOM 734 N N . MET A 1 94 ? 9.661 -9.106 -9.694 1.00 78.62 94 MET A N 1
ATOM 735 C CA . MET A 1 94 ? 9.565 -8.412 -8.404 1.00 78.62 94 MET A CA 1
ATOM 736 C C . MET A 1 94 ? 8.851 -9.232 -7.319 1.00 78.62 94 MET A C 1
ATOM 738 O O . MET A 1 94 ? 8.943 -8.904 -6.136 1.00 78.62 94 MET A O 1
ATOM 742 N N . PHE A 1 95 ? 8.135 -10.293 -7.695 1.00 81.19 95 PHE A N 1
ATOM 743 C CA . PHE A 1 95 ? 7.380 -11.145 -6.768 1.00 81.19 95 PHE A CA 1
ATOM 744 C C . PHE A 1 95 ? 8.029 -12.521 -6.565 1.00 81.19 95 PHE A C 1
ATOM 746 O O . PHE A 1 95 ? 7.469 -13.385 -5.885 1.00 81.19 95 PHE A O 1
ATOM 753 N N . THR A 1 96 ? 9.227 -12.729 -7.118 1.00 85.38 96 THR A N 1
ATOM 754 C CA . THR A 1 96 ? 10.024 -13.937 -6.885 1.00 85.38 96 THR A CA 1
ATOM 755 C C . THR A 1 96 ? 10.574 -13.975 -5.457 1.00 85.38 96 THR A C 1
ATOM 757 O O . THR A 1 96 ? 10.829 -12.941 -4.834 1.00 85.38 96 THR A O 1
ATOM 760 N N . ARG A 1 97 ? 10.774 -15.179 -4.902 1.00 84.38 97 ARG A N 1
ATOM 761 C CA . ARG A 1 97 ? 11.326 -15.321 -3.538 1.00 84.38 97 ARG A CA 1
ATOM 762 C C . ARG A 1 97 ? 12.750 -14.787 -3.467 1.00 84.38 97 ARG A C 1
ATOM 764 O O . ARG A 1 97 ? 13.149 -14.227 -2.449 1.00 84.38 97 ARG A O 1
ATOM 771 N N . GLU A 1 98 ? 13.476 -14.944 -4.564 1.00 85.56 98 GLU A N 1
ATOM 772 C CA . GLU A 1 98 ? 14.824 -14.455 -4.777 1.00 85.56 98 GLU A CA 1
ATOM 773 C C . GLU A 1 98 ? 14.842 -12.932 -4.630 1.00 85.56 98 GLU A C 1
ATOM 775 O O . GLU A 1 98 ? 15.521 -12.433 -3.732 1.00 85.56 98 GLU A O 1
ATOM 780 N N . PHE A 1 99 ? 14.016 -12.203 -5.394 1.00 84.56 99 PHE A N 1
ATOM 781 C CA . PHE A 1 99 ? 13.918 -10.743 -5.293 1.00 84.56 99 PHE A CA 1
ATOM 782 C C . PHE A 1 99 ? 13.458 -10.279 -3.906 1.00 84.56 99 PHE A C 1
ATOM 784 O O . PHE A 1 99 ? 14.067 -9.378 -3.330 1.00 84.56 99 PHE A O 1
ATOM 791 N N . LEU A 1 100 ? 12.443 -10.919 -3.318 1.00 85.62 100 LEU A N 1
ATOM 792 C CA . LEU A 1 100 ? 11.936 -10.557 -1.986 1.00 85.62 100 LEU A CA 1
ATOM 793 C C . LEU A 1 100 ? 12.978 -10.727 -0.868 1.00 85.62 100 LEU A C 1
ATOM 795 O O . LEU A 1 100 ? 12.900 -10.038 0.148 1.00 85.62 100 LEU A O 1
ATOM 799 N N . SER A 1 101 ? 13.951 -11.623 -1.052 1.00 86.62 101 SER A N 1
ATOM 800 C CA . SER A 1 101 ? 15.067 -11.819 -0.118 1.00 86.62 101 SER A CA 1
ATOM 801 C C . SER A 1 101 ? 16.239 -10.850 -0.329 1.00 86.62 101 SER A C 1
ATOM 803 O O . SER A 1 101 ? 17.134 -10.780 0.515 1.00 86.62 101 SER A O 1
ATOM 805 N N . THR A 1 102 ? 16.243 -10.085 -1.426 1.00 89.44 102 THR A N 1
ATOM 806 C CA . THR A 1 102 ? 17.263 -9.057 -1.670 1.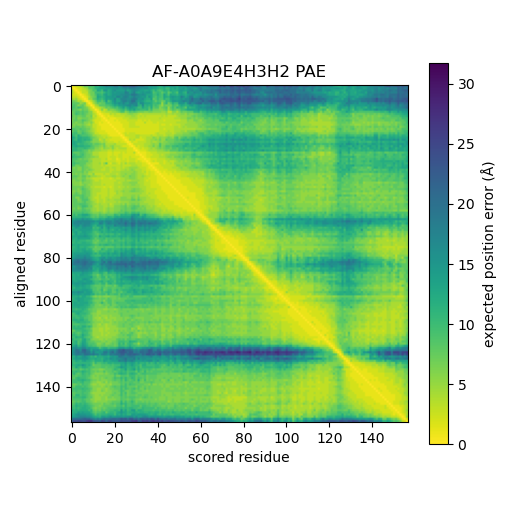00 89.44 102 THR A CA 1
ATOM 807 C C . THR A 1 102 ? 17.074 -7.847 -0.762 1.00 89.44 102 THR A C 1
ATOM 809 O O . THR A 1 102 ? 15.988 -7.576 -0.246 1.00 89.44 102 THR A O 1
ATOM 812 N N . TRP A 1 103 ? 18.138 -7.059 -0.616 1.00 88.06 103 TRP A N 1
ATOM 813 C CA . TRP A 1 103 ? 18.074 -5.765 0.056 1.00 88.06 103 TRP A CA 1
ATOM 814 C C . TRP A 1 103 ? 17.006 -4.846 -0.562 1.00 88.06 103 TRP A C 1
ATOM 816 O O . TRP A 1 103 ? 16.221 -4.256 0.181 1.00 88.06 103 TRP A O 1
ATOM 826 N N . GLN A 1 104 ? 16.917 -4.767 -1.896 1.00 86.50 104 GLN A N 1
ATOM 827 C CA . GLN A 1 104 ? 15.916 -3.935 -2.573 1.00 86.50 104 GLN A CA 1
ATOM 828 C C . GLN A 1 104 ? 14.488 -4.399 -2.263 1.00 86.50 104 GLN A C 1
ATOM 830 O O . GLN A 1 104 ? 13.648 -3.585 -1.874 1.00 86.50 104 GLN A O 1
ATOM 835 N N . GLY A 1 105 ? 14.226 -5.706 -2.364 1.00 87.88 105 GLY A N 1
ATOM 836 C CA . GLY A 1 105 ? 12.919 -6.286 -2.049 1.00 87.88 105 GLY A CA 1
ATOM 837 C C . GLY A 1 105 ? 12.495 -6.027 -0.601 1.00 87.88 105 GLY A C 1
ATOM 838 O O . GLY A 1 105 ? 11.360 -5.616 -0.351 1.00 87.88 105 GLY A O 1
ATOM 839 N N . LEU A 1 106 ? 13.416 -6.170 0.356 1.00 89.44 106 LEU A N 1
ATOM 840 C CA . LEU A 1 106 ? 13.151 -5.885 1.770 1.00 89.44 106 LEU A CA 1
ATOM 841 C C . LEU A 1 106 ? 12.864 -4.401 2.028 1.00 89.44 106 LEU A C 1
ATOM 843 O O . LEU A 1 106 ? 11.943 -4.086 2.786 1.00 89.44 106 LEU A O 1
ATOM 847 N N . VAL A 1 107 ? 13.604 -3.486 1.392 1.00 89.69 107 VAL A N 1
ATOM 848 C CA . VAL A 1 107 ? 13.352 -2.038 1.495 1.00 89.69 107 VAL A CA 1
ATOM 849 C C . VAL A 1 107 ? 11.980 -1.679 0.928 1.00 89.69 107 VAL A C 1
ATOM 851 O O . VAL A 1 107 ? 11.242 -0.927 1.565 1.00 89.69 107 VAL A O 1
ATOM 854 N N . ILE A 1 108 ? 11.599 -2.244 -0.220 1.00 87.88 108 ILE A N 1
ATOM 855 C CA . ILE A 1 108 ? 10.278 -2.016 -0.823 1.00 87.88 108 ILE A CA 1
ATOM 856 C C . ILE A 1 108 ? 9.172 -2.547 0.093 1.00 87.88 108 ILE A C 1
ATOM 858 O O . ILE A 1 108 ? 8.218 -1.828 0.390 1.00 87.88 108 ILE A O 1
ATOM 862 N N . MET A 1 109 ? 9.309 -3.778 0.587 1.00 88.19 109 MET A N 1
ATOM 863 C CA . MET A 1 109 ? 8.280 -4.431 1.397 1.00 88.19 109 MET A CA 1
ATOM 864 C C . MET A 1 109 ? 8.121 -3.788 2.777 1.00 88.19 109 MET A C 1
ATOM 866 O O . MET A 1 109 ? 7.018 -3.398 3.165 1.00 88.19 109 MET A O 1
ATOM 870 N N . ILE A 1 110 ? 9.217 -3.663 3.526 1.00 89.94 110 ILE A N 1
ATOM 871 C CA . ILE A 1 110 ? 9.192 -3.154 4.902 1.00 89.94 110 ILE A CA 1
ATOM 872 C C . ILE A 1 110 ? 9.092 -1.631 4.891 1.00 89.94 110 ILE A C 1
ATOM 874 O O . ILE A 1 110 ? 8.230 -1.064 5.562 1.00 89.94 110 ILE A O 1
ATOM 878 N N . GLY A 1 111 ? 9.949 -0.963 4.117 1.00 90.56 111 GLY A N 1
ATOM 879 C CA . GLY A 1 111 ? 9.978 0.495 4.026 1.00 90.56 111 GLY A CA 1
ATOM 880 C C . GLY A 1 111 ? 8.715 1.048 3.374 1.00 90.56 111 GLY A C 1
ATOM 881 O O . GLY A 1 111 ? 8.071 1.929 3.943 1.00 90.56 111 GLY A O 1
ATOM 882 N N . GLY A 1 112 ? 8.300 0.489 2.235 1.00 88.12 112 GLY A N 1
ATOM 883 C CA . GLY A 1 112 ? 7.052 0.876 1.572 1.00 88.12 112 GLY A CA 1
ATOM 884 C C . GLY A 1 112 ? 5.826 0.604 2.445 1.00 88.12 112 GLY A C 1
ATOM 885 O O . GLY A 1 112 ? 4.999 1.498 2.636 1.00 88.12 112 GLY A O 1
ATOM 886 N N . GLY A 1 113 ? 5.741 -0.581 3.060 1.00 87.00 113 GLY A N 1
ATOM 887 C CA . GLY A 1 113 ? 4.661 -0.922 3.990 1.00 87.00 113 GLY A CA 1
ATOM 888 C C . GLY A 1 113 ? 4.580 0.032 5.187 1.00 87.00 113 GLY A C 1
ATOM 889 O O . GLY A 1 113 ? 3.492 0.496 5.538 1.00 87.00 113 GLY A O 1
ATOM 890 N N . PHE A 1 114 ? 5.726 0.389 5.773 1.00 89.31 114 PHE A N 1
ATOM 891 C CA . PHE A 1 114 ? 5.806 1.368 6.858 1.00 89.31 114 PHE A CA 1
ATOM 892 C C . PHE A 1 114 ? 5.338 2.761 6.415 1.00 89.31 114 PHE A C 1
ATOM 894 O O . PHE A 1 114 ? 4.503 3.365 7.091 1.00 89.31 114 PHE A O 1
ATOM 901 N N . LEU A 1 115 ? 5.821 3.258 5.270 1.00 88.12 115 LEU A N 1
ATOM 902 C CA . LEU A 1 115 ? 5.446 4.573 4.737 1.00 88.12 115 LEU A CA 1
ATOM 903 C C . LEU A 1 115 ? 3.950 4.657 4.408 1.00 88.12 115 LEU A C 1
ATOM 905 O O . LEU A 1 115 ? 3.314 5.664 4.722 1.00 88.12 115 LEU A O 1
ATOM 909 N N . ILE A 1 116 ? 3.365 3.597 3.843 1.00 84.94 116 ILE A N 1
ATOM 910 C CA . ILE A 1 116 ? 1.921 3.513 3.580 1.00 84.94 116 ILE A CA 1
ATOM 911 C C . ILE A 1 116 ? 1.139 3.481 4.898 1.00 84.94 116 ILE A C 1
ATOM 913 O O . ILE A 1 116 ? 0.167 4.222 5.062 1.00 84.94 116 ILE A O 1
ATOM 917 N N . GLY A 1 117 ? 1.557 2.655 5.861 1.00 80.69 117 GLY A N 1
ATOM 918 C CA . GLY A 1 117 ? 0.915 2.569 7.175 1.00 80.69 117 GLY A CA 1
ATOM 919 C C . GLY A 1 117 ? 0.922 3.911 7.912 1.00 80.69 117 GLY A C 1
ATOM 920 O O . GLY A 1 117 ? -0.106 4.342 8.435 1.00 80.69 117 GLY A O 1
ATOM 921 N N . PHE A 1 118 ? 2.054 4.614 7.880 1.00 84.38 118 PHE A N 1
ATOM 922 C CA . PHE A 1 118 ? 2.169 5.967 8.409 1.00 84.38 118 PHE A CA 1
ATOM 923 C C . PHE A 1 118 ? 1.264 6.939 7.637 1.00 84.38 118 PHE A C 1
ATOM 925 O O . PHE A 1 118 ? 0.381 7.558 8.227 1.00 84.38 118 PHE A O 1
ATOM 932 N N . GLY A 1 119 ? 1.403 7.026 6.312 1.00 79.69 119 GLY A N 1
ATOM 933 C CA . GLY A 1 119 ? 0.661 7.970 5.471 1.00 79.69 119 GLY A CA 1
ATOM 934 C C . GLY A 1 119 ? -0.859 7.813 5.556 1.00 79.69 119 GLY A C 1
ATOM 935 O O . GLY A 1 119 ? -1.577 8.804 5.668 1.00 79.69 119 GLY A O 1
ATOM 936 N N . THR A 1 120 ? -1.365 6.579 5.597 1.00 75.69 120 THR A N 1
ATOM 937 C CA . THR A 1 120 ? -2.810 6.299 5.712 1.00 75.69 120 THR A CA 1
ATOM 938 C C . THR A 1 120 ? -3.416 6.737 7.045 1.00 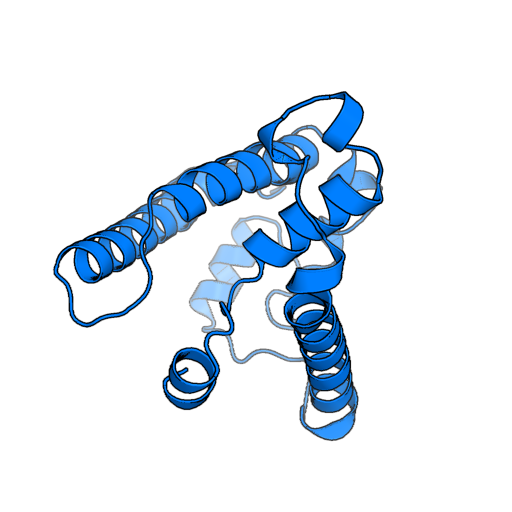75.69 120 THR A C 1
ATOM 940 O O . THR A 1 120 ? -4.617 6.995 7.102 1.00 75.69 120 THR A O 1
ATOM 943 N N . ARG A 1 121 ? -2.622 6.875 8.117 1.00 73.12 121 ARG A N 1
ATOM 944 C CA . ARG A 1 121 ? -3.109 7.420 9.394 1.00 73.12 121 ARG A CA 1
ATOM 945 C C . ARG A 1 121 ? -3.328 8.932 9.338 1.00 73.12 121 ARG A C 1
ATOM 947 O O . ARG A 1 121 ? -4.234 9.426 10.012 1.00 73.12 121 ARG A O 1
ATOM 954 N N . TYR A 1 122 ? -2.503 9.640 8.565 1.00 68.31 122 TYR A N 1
ATOM 955 C CA . TYR A 1 122 ? -2.533 11.101 8.438 1.00 68.31 122 TYR A CA 1
ATOM 956 C C . TYR A 1 122 ? -3.351 11.591 7.232 1.00 68.31 122 TYR A C 1
ATOM 958 O O . TYR A 1 122 ? -3.756 12.751 7.201 1.00 68.31 122 TYR A O 1
ATOM 966 N N . ALA A 1 123 ? -3.644 10.718 6.265 1.00 65.31 123 ALA A N 1
ATOM 967 C CA . ALA A 1 123 ? -4.501 11.014 5.124 1.00 65.31 123 ALA A CA 1
ATOM 968 C C . ALA A 1 123 ? -5.981 10.723 5.447 1.00 65.31 123 ALA A C 1
ATOM 970 O O . ALA A 1 123 ? -6.384 9.573 5.607 1.00 65.31 123 ALA A O 1
ATOM 971 N N . GLY A 1 124 ? -6.812 11.767 5.529 1.00 58.62 124 GLY A N 1
ATOM 972 C CA . GLY A 1 124 ? -8.268 11.638 5.675 1.00 58.62 124 GLY A CA 1
ATOM 973 C C . GLY A 1 124 ? -8.972 11.509 4.320 1.00 58.62 124 GLY A C 1
ATOM 974 O O . GLY A 1 124 ? -8.703 12.293 3.411 1.00 58.62 124 GLY A O 1
ATOM 975 N N . LEU A 1 125 ? -9.884 10.539 4.174 1.00 53.84 125 LEU A N 1
ATOM 976 C CA . LEU A 1 125 ? -10.598 10.288 2.917 1.00 53.84 125 LEU A CA 1
ATOM 977 C C . LEU A 1 125 ? -11.883 11.130 2.774 1.00 53.84 125 LEU A C 1
ATOM 979 O O . LEU A 1 125 ? -12.807 11.030 3.575 1.00 53.84 125 LEU A O 1
ATOM 983 N N . SER A 1 126 ? -11.923 11.904 1.687 1.00 53.16 126 SER A N 1
ATOM 984 C CA . SER A 1 126 ? -13.062 12.271 0.830 1.00 53.16 126 SER A CA 1
ATOM 985 C C . SER A 1 126 ? -14.389 12.650 1.501 1.00 53.16 126 SER A C 1
ATOM 987 O O . SER A 1 126 ? -15.392 11.952 1.381 1.00 53.16 126 SER A O 1
ATOM 989 N N . ASN A 1 127 ? -14.417 13.824 2.140 1.00 58.00 127 ASN A N 1
ATOM 990 C CA . ASN A 1 127 ? -15.670 14.465 2.561 1.00 58.00 127 ASN A CA 1
ATOM 991 C C . ASN A 1 127 ? -15.853 15.886 1.983 1.00 58.00 127 ASN A C 1
ATOM 993 O O . ASN A 1 127 ? -16.418 16.752 2.640 1.00 58.00 127 ASN A O 1
ATOM 997 N N . LEU A 1 128 ? -15.304 16.174 0.791 1.00 61.69 128 LEU A N 1
ATOM 998 C CA . LEU A 1 128 ? -15.181 17.544 0.238 1.00 61.69 128 LEU A CA 1
ATOM 999 C C . LEU A 1 128 ? -14.461 18.542 1.175 1.00 61.69 128 LEU A C 1
ATOM 1001 O O . LEU A 1 128 ? -14.491 19.751 0.971 1.00 61.69 128 LEU A O 1
ATOM 1005 N N . GLN A 1 129 ? -13.794 18.037 2.211 1.00 70.19 129 GLN A N 1
ATOM 1006 C CA . GLN A 1 129 ? -13.086 18.844 3.190 1.00 70.19 129 GLN A CA 1
ATOM 1007 C C . GLN A 1 129 ? -11.660 19.129 2.706 1.00 70.19 129 GLN A C 1
ATOM 1009 O O . GLN A 1 129 ? -11.003 18.263 2.123 1.00 70.19 129 GLN A O 1
ATOM 1014 N N . TRP A 1 130 ? -11.151 20.316 3.036 1.00 74.06 130 TRP A N 1
ATOM 1015 C CA . TRP A 1 130 ? -9.768 20.742 2.789 1.00 74.06 130 TRP A CA 1
ATOM 1016 C C . TRP A 1 130 ? -8.681 19.697 3.118 1.00 74.06 130 TRP A C 1
ATOM 1018 O O . TRP A 1 130 ? -7.762 19.541 2.311 1.00 74.06 130 TRP A O 1
ATOM 1028 N N . PRO A 1 131 ? -8.768 18.917 4.217 1.00 76.12 131 PRO A N 1
ATOM 1029 C CA . PRO A 1 131 ? -7.777 17.885 4.524 1.00 76.12 131 PRO A CA 1
ATOM 1030 C C . PRO A 1 131 ? -7.709 16.765 3.478 1.00 76.12 131 PRO A C 1
ATOM 1032 O O . PRO A 1 131 ? -6.630 16.242 3.212 1.00 76.12 131 PRO A O 1
ATOM 1035 N N . SER A 1 132 ? -8.831 16.422 2.837 1.00 73.94 132 SER A N 1
ATOM 1036 C CA . SER A 1 132 ? -8.836 15.409 1.777 1.00 73.94 132 SER A CA 1
ATOM 1037 C C . SER A 1 132 ? -8.153 15.914 0.509 1.00 73.94 132 SER A C 1
ATOM 1039 O O . SER A 1 132 ? -7.517 15.121 -0.180 1.00 73.94 132 SER A O 1
ATOM 1041 N N . LEU A 1 133 ? -8.273 17.207 0.191 1.00 79.69 133 LEU A N 1
ATOM 1042 C CA . LEU A 1 133 ? -7.585 17.799 -0.958 1.00 79.69 133 LEU A CA 1
ATOM 1043 C C . LEU A 1 133 ? -6.066 17.775 -0.747 1.00 79.69 133 LEU A C 1
ATOM 1045 O O . LEU A 1 133 ? -5.324 17.366 -1.638 1.00 79.69 133 LEU A O 1
ATOM 1049 N N . LEU A 1 134 ? -5.617 18.142 0.457 1.00 81.69 134 LEU A N 1
ATOM 1050 C CA . LEU A 1 134 ? -4.205 18.073 0.838 1.00 81.69 134 LEU A CA 1
ATOM 1051 C C . LEU A 1 134 ? -3.658 16.644 0.750 1.00 81.69 134 LEU A C 1
ATOM 1053 O O . LEU A 1 134 ? -2.561 16.449 0.230 1.00 81.69 134 LEU A O 1
ATOM 1057 N N . ALA A 1 135 ? -4.428 15.644 1.189 1.00 81.69 135 ALA A N 1
ATOM 1058 C CA . ALA A 1 135 ? -4.032 14.243 1.075 1.00 81.69 135 ALA A CA 1
ATOM 1059 C C . ALA A 1 135 ? -3.839 13.809 -0.390 1.00 81.69 135 ALA A C 1
ATOM 1061 O O . ALA A 1 135 ? -2.843 13.165 -0.709 1.00 81.69 135 ALA A O 1
ATOM 1062 N N . VAL A 1 136 ? -4.746 14.200 -1.294 1.00 82.88 136 VAL A N 1
ATOM 1063 C CA . VAL A 1 136 ? -4.641 13.867 -2.727 1.00 82.88 136 VAL A CA 1
ATOM 1064 C C . VAL A 1 136 ? -3.413 14.518 -3.364 1.00 82.88 136 VAL A C 1
ATOM 1066 O O . VAL A 1 136 ? -2.663 13.840 -4.065 1.00 82.88 136 VAL A O 1
ATOM 1069 N N . ILE A 1 137 ? -3.168 15.804 -3.089 1.00 87.31 137 ILE A N 1
ATOM 1070 C CA . ILE A 1 137 ? -1.980 16.513 -3.591 1.00 87.31 137 ILE A CA 1
ATOM 1071 C C . ILE A 1 137 ? -0.702 15.849 -3.062 1.00 87.31 137 ILE A C 1
ATOM 1073 O O . ILE A 1 137 ? 0.227 15.604 -3.829 1.00 87.31 137 ILE A O 1
ATOM 1077 N N . GLY A 1 138 ? -0.670 15.507 -1.771 1.00 87.19 138 GLY A N 1
ATOM 1078 C CA . GLY A 1 138 ? 0.459 14.818 -1.150 1.00 87.19 138 GLY A CA 1
ATOM 1079 C C . GLY A 1 138 ? 0.742 13.452 -1.779 1.00 87.19 138 GLY A C 1
ATOM 1080 O O . GLY A 1 138 ? 1.892 13.167 -2.107 1.00 87.19 138 GLY A O 1
ATOM 1081 N N . PHE A 1 139 ? -0.291 12.635 -2.017 1.00 86.19 139 PHE A N 1
ATOM 1082 C CA . PHE A 1 139 ? -0.133 11.351 -2.710 1.00 86.19 139 PHE A CA 1
ATOM 1083 C C . PHE A 1 139 ? 0.375 11.521 -4.139 1.00 86.19 139 PHE A C 1
ATOM 1085 O O . PHE A 1 139 ? 1.226 10.750 -4.574 1.00 86.19 139 PHE A O 1
ATOM 1092 N N . PHE A 1 140 ? -0.101 12.539 -4.855 1.00 89.38 140 PHE A N 1
ATOM 1093 C CA . PHE A 1 140 ? 0.347 12.804 -6.217 1.00 89.38 140 PHE A CA 1
ATOM 1094 C C . PHE A 1 140 ? 1.823 13.220 -6.263 1.00 89.38 140 PHE A C 1
ATOM 1096 O O . PHE A 1 140 ? 2.603 12.646 -7.020 1.00 89.38 140 PHE A O 1
ATOM 1103 N N . ILE A 1 141 ? 2.235 14.160 -5.404 1.00 91.62 141 ILE A N 1
ATOM 1104 C CA . ILE A 1 141 ? 3.636 14.595 -5.299 1.00 91.62 141 ILE A CA 1
ATOM 1105 C C . ILE A 1 141 ? 4.532 13.428 -4.871 1.00 91.62 141 ILE A C 1
ATOM 1107 O O . ILE A 1 141 ? 5.572 13.199 -5.485 1.00 91.62 141 ILE A O 1
ATOM 1111 N N . GLY A 1 142 ? 4.127 12.663 -3.854 1.00 89.31 142 GLY A N 1
ATOM 1112 C CA . GLY A 1 142 ? 4.875 11.492 -3.394 1.00 89.31 142 GLY A CA 1
ATOM 1113 C C . GLY A 1 142 ? 5.015 10.419 -4.477 1.00 89.31 142 GLY A C 1
ATOM 1114 O O . GLY A 1 142 ? 6.094 9.846 -4.636 1.00 89.31 142 GLY A O 1
ATOM 1115 N N . GLY A 1 143 ? 3.959 10.201 -5.266 1.00 89.31 143 GLY A N 1
ATOM 1116 C CA . GLY A 1 143 ? 3.981 9.323 -6.433 1.00 89.31 143 GLY A CA 1
ATOM 1117 C C . GLY A 1 143 ? 5.002 9.778 -7.473 1.00 89.31 143 GLY A C 1
ATOM 1118 O O . GLY A 1 143 ? 5.871 8.995 -7.842 1.00 89.31 143 GLY A O 1
ATOM 1119 N N . LEU A 1 144 ? 4.976 11.056 -7.867 1.00 91.44 144 LEU A N 1
ATOM 1120 C CA . LEU A 1 144 ? 5.944 11.618 -8.818 1.00 91.44 144 LEU A CA 1
ATOM 1121 C C . LEU A 1 144 ? 7.386 11.504 -8.312 1.00 91.44 144 LEU A C 1
ATOM 1123 O O . LEU A 1 144 ? 8.266 11.080 -9.059 1.00 91.44 144 LEU A O 1
ATOM 1127 N N . ILE A 1 145 ? 7.634 11.838 -7.042 1.00 92.00 145 ILE A N 1
ATOM 1128 C CA . ILE A 1 145 ? 8.969 11.699 -6.446 1.00 92.00 145 ILE A CA 1
ATOM 1129 C C . ILE A 1 145 ? 9.424 10.241 -6.516 1.00 92.00 145 ILE A C 1
ATOM 1131 O O . ILE A 1 145 ? 10.554 9.966 -6.913 1.00 92.00 145 ILE A O 1
ATOM 1135 N N . THR A 1 146 ? 8.539 9.302 -6.181 1.00 89.38 146 THR A N 1
ATOM 1136 C CA . THR A 1 146 ? 8.867 7.876 -6.216 1.00 89.38 146 THR A CA 1
ATOM 1137 C C . THR A 1 146 ? 9.198 7.420 -7.633 1.00 89.38 146 THR A C 1
ATOM 1139 O O . THR A 1 146 ? 10.246 6.814 -7.831 1.00 89.38 146 THR A O 1
ATOM 1142 N N . THR A 1 147 ? 8.368 7.758 -8.621 1.00 87.75 147 THR A N 1
ATOM 1143 C CA . THR A 1 147 ? 8.571 7.365 -10.022 1.00 87.75 147 THR A CA 1
ATOM 1144 C C . THR A 1 147 ? 9.879 7.903 -10.599 1.00 87.75 147 THR A C 1
ATOM 1146 O O . THR A 1 147 ? 10.620 7.137 -11.202 1.00 87.75 147 THR A O 1
ATOM 1149 N N . TYR A 1 148 ? 10.191 9.187 -10.400 1.00 86.19 148 TYR A N 1
ATOM 1150 C CA . TYR A 1 148 ? 11.352 9.807 -11.051 1.00 86.19 148 TYR A CA 1
ATOM 1151 C C . TYR A 1 148 ? 12.659 9.692 -10.256 1.00 86.19 148 TYR A C 1
ATOM 1153 O O . TYR A 1 148 ? 13.728 9.714 -10.858 1.00 86.19 148 TYR A O 1
ATOM 1161 N N . PHE A 1 149 ? 12.603 9.586 -8.923 1.00 87.31 149 PHE A N 1
ATOM 1162 C CA . PHE A 1 149 ? 13.802 9.658 -8.073 1.00 87.31 149 PHE A CA 1
ATOM 1163 C C . PHE A 1 149 ? 14.068 8.421 -7.226 1.00 87.31 149 PHE A C 1
ATOM 1165 O O . PHE A 1 149 ? 15.169 8.308 -6.705 1.00 87.31 149 PHE A O 1
ATOM 1172 N N . ILE A 1 150 ? 13.101 7.524 -7.030 1.00 86.69 150 ILE A N 1
ATOM 1173 C CA . ILE A 1 150 ? 13.290 6.351 -6.160 1.00 86.69 150 ILE A CA 1
ATOM 1174 C C . ILE A 1 150 ? 13.293 5.069 -6.993 1.00 86.69 150 ILE A C 1
ATOM 1176 O O . ILE A 1 150 ? 14.184 4.236 -6.839 1.00 86.69 150 ILE A O 1
ATOM 1180 N N . LEU A 1 151 ? 12.331 4.931 -7.905 1.00 83.75 151 LEU A N 1
ATOM 1181 C CA . LEU A 1 151 ? 12.152 3.751 -8.744 1.00 83.75 151 LEU A CA 1
ATOM 1182 C C . LEU A 1 151 ? 13.410 3.378 -9.556 1.00 83.75 151 LEU A C 1
ATOM 1184 O O . LEU A 1 151 ? 13.758 2.198 -9.523 1.00 83.75 151 LEU A O 1
ATOM 1188 N N . PRO A 1 152 ? 14.160 4.323 -10.169 1.00 82.75 152 PRO A N 1
ATOM 1189 C CA . PRO A 1 152 ? 15.377 3.991 -10.919 1.00 82.75 152 PRO A CA 1
ATOM 1190 C C . PRO A 1 152 ? 16.493 3.365 -10.071 1.00 82.75 152 PRO A C 1
ATOM 1192 O O . PRO A 1 152 ? 17.380 2.716 -10.609 1.00 82.75 152 PRO A O 1
ATOM 1195 N N . PHE A 1 153 ? 16.477 3.569 -8.749 1.00 81.81 153 PHE A N 1
ATOM 1196 C CA . PHE A 1 153 ? 17.464 2.990 -7.829 1.00 81.81 153 PHE A CA 1
ATOM 1197 C C . PHE A 1 153 ? 16.978 1.696 -7.166 1.00 81.81 153 PHE A C 1
ATOM 1199 O O . PHE A 1 153 ? 17.779 0.965 -6.584 1.00 81.81 153 PHE A O 1
ATOM 1206 N N . LEU A 1 154 ? 15.665 1.446 -7.187 1.00 79.38 154 LEU A N 1
ATOM 1207 C CA . LEU A 1 154 ? 15.036 0.285 -6.558 1.00 79.38 154 LEU A CA 1
ATOM 1208 C C .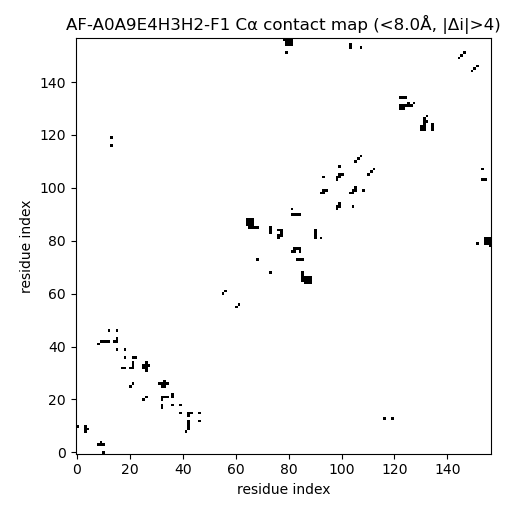 LEU A 1 154 ? 14.825 -0.874 -7.527 1.00 79.38 154 LEU A C 1
ATOM 1210 O O . LEU A 1 154 ? 14.886 -2.028 -7.096 1.00 79.38 154 LEU A O 1
ATOM 1214 N N . LEU A 1 155 ? 14.542 -0.583 -8.798 1.00 76.38 155 LEU A N 1
ATOM 1215 C CA . LEU A 1 155 ? 14.414 -1.620 -9.809 1.00 76.38 155 LEU A CA 1
ATOM 1216 C C . LEU A 1 155 ? 15.800 -2.186 -10.156 1.00 76.38 155 LEU A C 1
ATOM 1218 O O . LEU A 1 155 ? 16.769 -1.428 -10.241 1.00 76.38 155 LEU A O 1
ATOM 1222 N N . PRO A 1 156 ? 15.917 -3.517 -10.289 1.00 63.16 156 PRO A N 1
ATOM 1223 C CA . PRO A 1 156 ? 17.157 -4.148 -10.701 1.00 63.16 156 PRO A CA 1
ATOM 1224 C C . PRO A 1 156 ? 17.368 -3.860 -12.191 1.00 63.16 156 PRO A C 1
ATOM 1226 O O . PRO A 1 156 ? 16.752 -4.514 -13.022 1.00 63.16 156 PRO A O 1
ATOM 1229 N N . GLY A 1 157 ? 18.193 -2.859 -12.500 1.00 54.88 157 GLY A N 1
ATOM 1230 C CA . GLY A 1 157 ? 18.764 -2.662 -13.837 1.00 54.88 157 GLY A CA 1
ATOM 1231 C C . GLY A 1 157 ? 19.770 -3.746 -14.200 1.00 54.88 157 GLY A C 1
ATOM 1232 O O . GLY A 1 157 ? 20.461 -4.238 -13.275 1.00 54.88 157 GLY A O 1
#

Radius of gyration: 19.08 Å; Cα contacts (8 Å, |Δi|>4): 110; chains: 1; bounding box: 44×36×50 Å

Solvent-accessible surface area (backbone atoms only — not comparable to full-atom values): 9077 Å² total; per-residue (Å²): 109,71,71,41,54,75,71,70,46,79,85,51,75,67,60,37,55,52,40,52,41,30,73,73,50,34,41,80,81,36,73,90,31,63,61,73,52,76,82,47,47,66,43,49,54,49,52,52,50,51,51,52,49,51,52,49,41,57,76,74,68,53,95,60,63,55,50,93,66,57,69,69,57,34,54,53,39,44,72,34,44,39,80,70,66,32,59,45,93,60,68,64,68,72,72,32,72,69,38,45,70,34,72,55,33,41,45,51,54,54,49,46,49,50,52,50,57,53,48,58,72,75,41,51,84,78,73,92,40,72,64,27,56,52,34,52,54,50,52,51,53,51,47,52,48,37,62,75,73,42,44,71,78,56,42,66,98